Protein AF-V4P6U5-F1 (afdb_monomer)

Mean predicted aligned error: 5.09 Å

Sequence (75 aa):
MISLQFDIATASEQDAFFGAFFKFVEAASLQDADSISIHSDTQGMQMVKVVNFEDERLADQFQSYWSQRRKWLGL

Secondary structure (DSSP, 8-state):
-EEEEEEE-SHHHHHHHHHHHHHHHHHH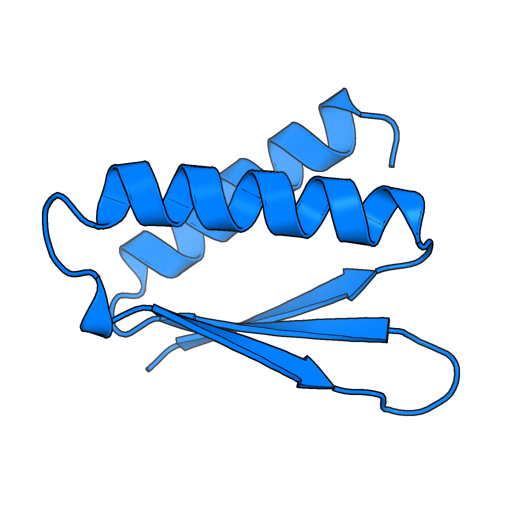HTT-STTEEEEEE--TTSEEEEEEESSHHHHHHHHHHHHHHHHHHT-

Nearest PDB structures (foldseek):
  7a67-assembly1_A  TM=4.313E-01  e=1.556E-02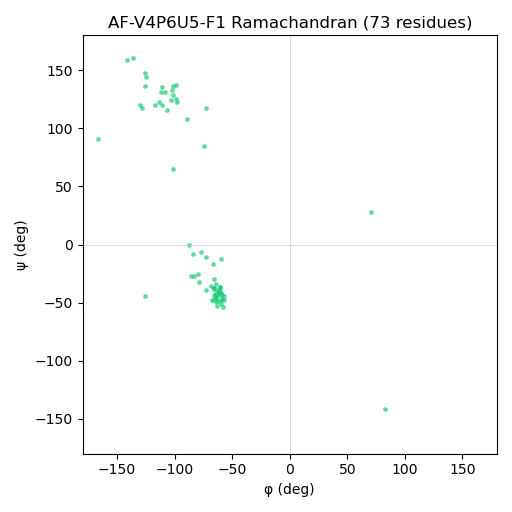  Pyrococcus abyssi GE5
  2n2t-assembly1_A  TM=6.883E-01  e=1.473E-01  synthetic construct
  3eno-assembly2_E  TM=4.153E-01  e=1.556E-02  Pyrococcus furiosus
  6fxd-assembly1_A-2  TM=5.045E-01  e=3.822E-01  Pseudomonas fluorescens
  4hhu-assembly2_B  TM=5.589E-01  e=9.917E-01  synthetic construct

pLDDT: mean 84.37, std 10.15, range [56.5, 93.75]

Radius of gyration: 12.01 Å; Cα contacts (8 Å, |Δi|>4): 83; chains: 1; bounding box: 29×20×30 Å

Foldseek 3Di:
DDKDKDWDDDPVSVVLLVVLVVVLLVVVVVPPNPFKDWDWDCPDPITMIMIGGPDPVSVVVSVVSSVVSCVVVVD

Structure (mmCIF, N/CA/C/O backbone):
data_AF-V4P6U5-F1
#
_entry.id   AF-V4P6U5-F1
#
loop_
_atom_site.group_PDB
_atom_site.id
_atom_site.type_symbol
_atom_site.label_atom_id
_atom_site.label_alt_id
_atom_site.label_comp_id
_atom_site.label_asym_id
_atom_site.label_entity_id
_atom_site.label_seq_id
_atom_site.pdbx_PDB_ins_code
_atom_site.Cartn_x
_atom_site.Cartn_y
_atom_site.Cartn_z
_atom_site.occupancy
_atom_site.B_iso_or_equiv
_atom_site.auth_seq_id
_atom_site.auth_comp_id
_atom_site.auth_asym_id
_atom_site.auth_atom_id
_atom_site.pdbx_PDB_model_num
ATOM 1 N N . MET A 1 1 ? -2.069 -5.814 15.052 1.00 80.12 1 MET A N 1
ATOM 2 C CA . MET A 1 1 ? -0.997 -5.240 14.217 1.00 80.12 1 MET A CA 1
ATOM 3 C C . MET A 1 1 ? -0.770 -6.161 13.030 1.00 80.12 1 MET A C 1
ATOM 5 O O . MET A 1 1 ? -0.427 -7.321 13.229 1.00 80.12 1 MET A O 1
ATOM 9 N N . ILE A 1 2 ? -1.061 -5.661 11.832 1.00 88.94 2 ILE A N 1
ATOM 10 C CA . ILE A 1 2 ? -1.005 -6.363 10.549 1.00 88.94 2 ILE A CA 1
ATOM 11 C C . ILE A 1 2 ? 0.144 -5.748 9.754 1.00 88.94 2 ILE A C 1
ATOM 13 O O . ILE A 1 2 ? 0.216 -4.528 9.648 1.00 88.94 2 ILE A O 1
ATOM 17 N N . SER A 1 3 ? 1.025 -6.567 9.188 1.00 89.75 3 SER A N 1
ATOM 18 C CA . SER 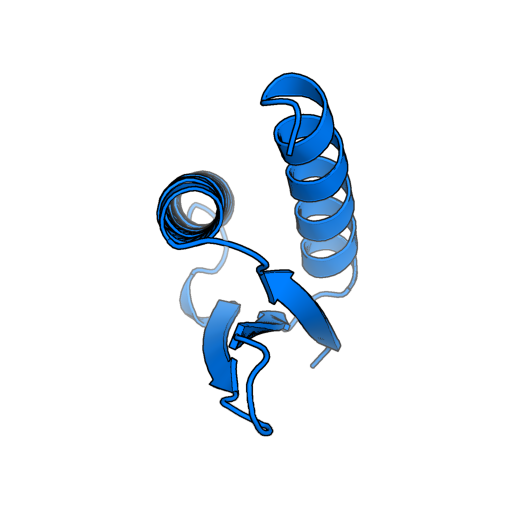A 1 3 ? 2.165 -6.099 8.394 1.00 89.75 3 SER A CA 1
ATOM 19 C C . SER A 1 3 ? 2.028 -6.587 6.959 1.00 89.75 3 SER A C 1
ATOM 21 O O . SER A 1 3 ? 1.996 -7.791 6.713 1.00 89.75 3 SER A O 1
ATOM 23 N N . LEU A 1 4 ? 1.966 -5.656 6.011 1.00 91.38 4 LEU A N 1
ATOM 24 C CA . LEU A 1 4 ? 1.968 -5.947 4.581 1.00 91.38 4 LEU A CA 1
ATOM 25 C C . LEU A 1 4 ? 3.351 -5.685 3.998 1.00 91.38 4 LEU A C 1
ATOM 27 O O . LEU A 1 4 ? 3.964 -4.661 4.298 1.00 91.38 4 LEU A O 1
ATOM 31 N N . GLN A 1 5 ? 3.819 -6.596 3.149 1.00 92.06 5 GLN A N 1
ATOM 32 C CA . GLN A 1 5 ? 5.094 -6.481 2.449 1.00 92.06 5 GLN A CA 1
ATOM 33 C C . GLN A 1 5 ? 4.849 -6.261 0.960 1.00 92.06 5 GLN A C 1
ATOM 35 O O . GLN A 1 5 ? 4.002 -6.921 0.357 1.00 92.06 5 GLN A O 1
ATOM 40 N N . PHE A 1 6 ? 5.593 -5.326 0.380 1.00 90.44 6 PHE A N 1
ATOM 41 C CA . PHE A 1 6 ? 5.502 -4.971 -1.027 1.00 90.44 6 PHE A CA 1
ATOM 42 C C . PHE A 1 6 ? 6.887 -5.007 -1.657 1.00 90.44 6 PHE A C 1
ATOM 44 O O . PHE A 1 6 ? 7.765 -4.226 -1.285 1.00 90.44 6 PHE A O 1
ATOM 51 N N . ASP A 1 7 ? 7.054 -5.895 -2.632 1.00 88.69 7 ASP A N 1
ATOM 52 C CA . ASP A 1 7 ? 8.240 -5.950 -3.474 1.00 88.69 7 ASP A CA 1
ATOM 53 C C . ASP A 1 7 ? 8.245 -4.775 -4.449 1.00 88.69 7 ASP A C 1
ATOM 55 O O . ASP A 1 7 ? 7.359 -4.653 -5.304 1.00 88.69 7 ASP A O 1
ATOM 59 N N . ILE A 1 8 ? 9.258 -3.921 -4.315 1.00 88.94 8 ILE A N 1
ATOM 60 C CA . ILE A 1 8 ? 9.478 -2.761 -5.170 1.00 88.94 8 ILE A CA 1
ATOM 61 C C . ILE A 1 8 ? 10.664 -3.055 -6.086 1.00 88.94 8 ILE A C 1
ATOM 63 O O . ILE A 1 8 ? 11.798 -3.229 -5.635 1.00 88.94 8 ILE A O 1
ATOM 67 N N . ALA A 1 9 ? 10.404 -3.112 -7.389 1.00 84.88 9 ALA A N 1
ATOM 68 C CA . ALA A 1 9 ? 11.393 -3.503 -8.387 1.00 84.88 9 ALA A CA 1
ATOM 69 C C . ALA A 1 9 ? 12.268 -2.331 -8.854 1.00 84.88 9 ALA A C 1
ATOM 71 O O . ALA A 1 9 ? 13.392 -2.540 -9.308 1.00 84.88 9 ALA A O 1
ATOM 72 N N . THR A 1 10 ? 11.760 -1.095 -8.787 1.00 86.25 10 THR A N 1
ATOM 73 C CA . THR A 1 10 ? 12.432 0.082 -9.363 1.00 86.25 10 THR A CA 1
ATOM 74 C C . THR A 1 10 ? 12.303 1.327 -8.487 1.00 86.25 10 THR A C 1
ATOM 76 O O . THR A 1 10 ? 11.373 1.459 -7.695 1.00 86.25 10 THR A O 1
ATOM 79 N N . ALA A 1 11 ? 13.206 2.294 -8.680 1.00 85.12 11 ALA A N 1
ATOM 80 C CA . ALA A 1 11 ? 13.112 3.599 -8.023 1.00 85.12 11 ALA A CA 1
ATOM 81 C C . ALA A 1 11 ? 11.821 4.354 -8.404 1.00 85.12 11 ALA A C 1
ATOM 83 O O . ALA A 1 11 ? 11.193 4.967 -7.549 1.00 85.12 11 ALA A O 1
ATOM 84 N N . SER A 1 12 ? 11.366 4.248 -9.659 1.00 87.44 12 SER A N 1
ATOM 85 C CA . SER A 1 12 ? 10.103 4.861 -10.094 1.00 87.44 12 SER A CA 1
ATOM 86 C C . SER A 1 12 ? 8.882 4.232 -9.419 1.00 87.44 12 SER A C 1
ATOM 88 O O . SER A 1 12 ? 7.950 4.942 -9.042 1.00 87.44 12 SER A O 1
ATOM 90 N N . GLU A 1 13 ? 8.888 2.909 -9.225 1.00 88.81 13 GLU A N 1
ATOM 91 C CA . GLU A 1 13 ? 7.849 2.228 -8.448 1.00 88.81 13 GLU A CA 1
ATOM 92 C C . GLU A 1 13 ? 7.887 2.651 -6.978 1.00 88.81 13 GLU A C 1
ATOM 94 O O . GLU A 1 13 ? 6.834 2.852 -6.378 1.00 88.81 13 GLU A O 1
ATOM 99 N N . GLN A 1 14 ? 9.078 2.867 -6.413 1.00 89.50 14 GLN A N 1
ATOM 100 C CA . GLN A 1 14 ? 9.227 3.377 -5.053 1.00 89.50 14 GLN A CA 1
ATOM 101 C C . GLN A 1 14 ? 8.563 4.750 -4.878 1.00 89.50 14 GLN A C 1
ATOM 103 O O . GLN A 1 14 ? 7.813 4.948 -3.921 1.00 89.50 14 GLN A O 1
ATOM 108 N N . ASP A 1 15 ? 8.812 5.690 -5.789 1.00 89.81 15 ASP A N 1
ATOM 109 C CA . ASP A 1 15 ? 8.219 7.030 -5.720 1.00 89.81 15 ASP A CA 1
ATOM 110 C C . ASP A 1 15 ? 6.692 6.969 -5.872 1.00 89.81 15 ASP A C 1
ATOM 112 O O . ASP A 1 15 ? 5.947 7.614 -5.126 1.00 89.81 15 ASP A O 1
ATOM 116 N N . ALA A 1 16 ? 6.207 6.128 -6.793 1.00 91.44 16 ALA A N 1
ATOM 117 C CA . ALA A 1 16 ? 4.781 5.879 -6.965 1.00 91.44 16 ALA A CA 1
ATOM 118 C C . ALA A 1 16 ? 4.142 5.255 -5.715 1.00 91.44 16 ALA A C 1
ATOM 120 O O . ALA A 1 16 ? 3.027 5.639 -5.346 1.00 91.44 16 ALA A O 1
ATOM 121 N N . PHE A 1 17 ? 4.844 4.325 -5.062 1.00 92.81 17 PHE A N 1
ATOM 122 C CA . PHE A 1 17 ? 4.419 3.679 -3.825 1.00 92.81 17 PHE A CA 1
ATOM 123 C C . PHE A 1 17 ? 4.316 4.680 -2.682 1.00 92.81 17 PHE A C 1
ATOM 125 O O . PHE A 1 17 ? 3.272 4.759 -2.041 1.00 92.81 17 PHE A O 1
ATOM 132 N N . PHE A 1 18 ? 5.345 5.501 -2.457 1.00 91.25 18 PHE A N 1
ATOM 133 C CA . PHE A 1 18 ? 5.299 6.531 -1.420 1.00 91.25 18 PHE A CA 1
ATOM 134 C C . PHE A 1 18 ? 4.187 7.547 -1.675 1.00 91.25 18 PHE A C 1
ATOM 136 O O . PHE A 1 18 ? 3.433 7.867 -0.759 1.00 91.25 18 PHE A O 1
ATOM 143 N N . GLY A 1 19 ? 4.012 7.999 -2.920 1.00 91.56 19 GLY A N 1
ATOM 144 C CA . GLY A 1 19 ? 2.899 8.882 -3.274 1.00 91.56 19 GLY A CA 1
ATOM 145 C C . GLY A 1 19 ? 1.529 8.244 -3.016 1.00 91.56 19 GLY A C 1
ATOM 146 O O . GLY A 1 19 ? 0.602 8.914 -2.562 1.00 91.56 19 GLY A O 1
ATOM 147 N N . ALA A 1 20 ? 1.390 6.939 -3.268 1.00 91.81 20 ALA A N 1
ATOM 148 C CA . ALA A 1 20 ? 0.177 6.195 -2.950 1.00 91.81 20 ALA A CA 1
ATOM 149 C C . ALA A 1 20 ? -0.039 6.091 -1.434 1.00 91.81 20 ALA A C 1
ATOM 151 O O . ALA A 1 20 ? -1.136 6.383 -0.962 1.00 91.81 20 ALA A O 1
ATOM 152 N N . PHE A 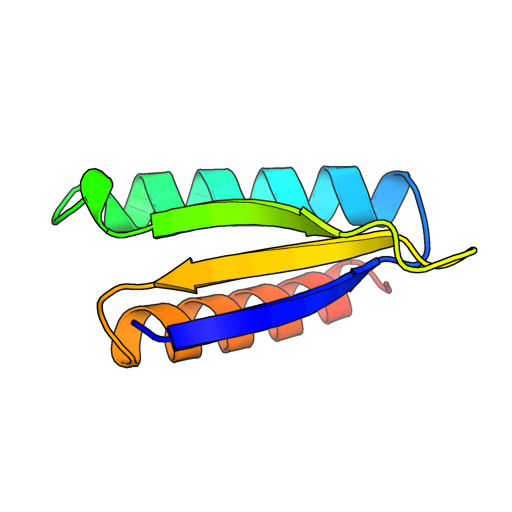1 21 ? 1.005 5.726 -0.692 1.00 91.50 21 PHE A N 1
ATOM 153 C CA . PHE A 1 21 ? 1.001 5.603 0.759 1.00 91.50 21 PHE A CA 1
ATOM 154 C C . PHE A 1 21 ? 0.614 6.913 1.442 1.00 91.50 21 PHE A C 1
ATOM 156 O O . PHE A 1 21 ? -0.360 6.928 2.185 1.00 91.50 21 PHE A O 1
ATOM 163 N N . PHE A 1 22 ? 1.287 8.026 1.141 1.00 89.75 22 PHE A N 1
ATOM 164 C CA . PHE A 1 22 ? 0.966 9.314 1.762 1.00 89.75 22 PHE A CA 1
ATOM 165 C C . PHE A 1 22 ? -0.455 9.769 1.451 1.00 89.75 22 PHE A C 1
ATOM 167 O O . PHE A 1 22 ? -1.137 10.255 2.343 1.00 89.75 22 PHE A O 1
ATOM 174 N N . LYS A 1 23 ? -0.939 9.554 0.222 1.00 90.50 23 LYS A N 1
ATOM 175 C CA . LYS A 1 23 ? -2.326 9.875 -0.137 1.00 90.50 23 LYS A CA 1
ATOM 176 C C . LYS A 1 23 ? -3.340 8.998 0.604 1.00 90.50 23 LYS A C 1
ATOM 178 O O . LYS A 1 23 ? -4.413 9.468 0.967 1.00 90.50 23 LYS A O 1
ATOM 183 N N . PHE A 1 24 ? -3.017 7.722 0.812 1.00 89.50 24 PHE A N 1
ATOM 184 C CA . PHE A 1 24 ? -3.854 6.817 1.593 1.00 89.50 24 PHE A CA 1
ATOM 185 C C . PHE A 1 24 ? -3.876 7.220 3.067 1.00 89.50 24 PHE A C 1
ATOM 187 O O . PHE A 1 24 ? -4.951 7.345 3.643 1.00 89.50 24 PHE A O 1
ATOM 194 N N . VAL A 1 25 ? -2.703 7.480 3.653 1.00 86.50 25 VAL A N 1
ATOM 195 C CA . VAL A 1 25 ? -2.583 7.958 5.032 1.00 86.50 25 VAL A CA 1
ATOM 196 C C . VAL A 1 25 ? -3.284 9.296 5.192 1.00 86.50 25 VAL A C 1
ATOM 198 O O . VAL A 1 25 ? -3.999 9.446 6.158 1.00 86.50 25 VAL A O 1
ATOM 201 N N . GLU A 1 26 ? -3.179 10.243 4.262 1.00 85.25 26 GLU A N 1
ATOM 202 C CA . GLU A 1 26 ? -3.922 11.511 4.316 1.00 85.25 26 GLU A CA 1
ATOM 203 C C . GLU A 1 26 ? -5.442 11.283 4.357 1.00 85.25 26 GLU A C 1
ATOM 205 O O . GLU A 1 26 ? -6.140 11.891 5.167 1.00 85.25 26 GLU A O 1
ATOM 210 N N . ALA A 1 27 ? -5.956 10.361 3.539 1.00 83.50 27 ALA A N 1
ATOM 211 C CA . ALA A 1 27 ? -7.373 10.005 3.544 1.00 83.50 27 ALA A CA 1
ATOM 212 C C . ALA A 1 27 ? -7.804 9.273 4.832 1.00 83.50 27 ALA A C 1
ATOM 214 O O . ALA A 1 27 ? -8.918 9.488 5.308 1.00 83.50 27 ALA A O 1
ATOM 215 N N . ALA A 1 28 ? -6.933 8.432 5.402 1.00 74.06 28 ALA A N 1
ATOM 216 C CA . ALA A 1 28 ? -7.178 7.667 6.631 1.00 74.06 28 ALA A CA 1
ATOM 217 C C . ALA A 1 28 ? -6.914 8.471 7.927 1.00 74.06 28 ALA A C 1
ATOM 219 O O . ALA A 1 28 ? -7.539 8.224 8.954 1.00 74.06 28 ALA A O 1
ATOM 220 N N . SER A 1 29 ? -6.027 9.467 7.871 1.00 64.38 29 SER A N 1
ATOM 221 C CA . SER A 1 29 ? -5.566 10.353 8.958 1.00 64.38 29 SER A CA 1
ATOM 222 C C . SER A 1 29 ? -6.668 11.272 9.481 1.00 64.38 29 SER A C 1
ATOM 224 O O . SER A 1 29 ? -6.598 11.760 10.605 1.00 64.38 29 SER A O 1
ATOM 226 N N . LEU A 1 30 ? -7.758 11.426 8.724 1.00 56.50 30 LEU A N 1
ATOM 227 C CA . LEU A 1 30 ? -8.999 11.993 9.252 1.00 56.50 30 LEU A CA 1
ATOM 228 C C . LEU A 1 30 ? -9.585 11.174 10.422 1.00 56.50 30 LEU A C 1
ATOM 230 O O . LEU A 1 30 ? -10.502 11.667 11.076 1.00 56.50 30 LEU A O 1
ATOM 234 N N . GLN A 1 31 ? -9.099 9.949 10.674 1.00 60.62 31 GLN A N 1
ATOM 235 C CA . GLN A 1 31 ? -9.603 9.060 11.722 1.00 60.62 31 GLN A CA 1
ATOM 236 C C . GLN A 1 31 ? -8.522 8.565 12.700 1.00 60.62 31 GLN A C 1
ATOM 238 O O . GLN A 1 31 ? -8.790 8.630 13.890 1.00 60.62 31 GLN A O 1
ATOM 243 N N . ASP A 1 32 ? -7.327 8.141 12.261 1.00 57.88 32 ASP A N 1
ATOM 244 C CA . ASP A 1 32 ? -6.273 7.627 13.171 1.00 57.88 32 ASP A CA 1
ATOM 245 C C . ASP A 1 32 ? -4.900 7.524 12.459 1.00 57.88 32 ASP A C 1
ATOM 247 O O . ASP A 1 32 ? -4.575 6.532 11.803 1.00 57.88 32 ASP A O 1
ATOM 251 N N . ALA A 1 33 ? -4.089 8.587 12.512 1.00 59.25 33 ALA A N 1
ATOM 252 C CA . ALA A 1 33 ? -2.802 8.654 11.803 1.00 59.25 33 ALA A CA 1
ATOM 253 C C . ALA A 1 33 ? -1.657 7.904 12.510 1.00 59.25 33 ALA A C 1
ATOM 255 O O . ALA A 1 33 ? -0.718 7.462 11.847 1.00 59.25 33 ALA A O 1
ATOM 256 N N . ASP A 1 34 ? -1.739 7.737 13.834 1.00 65.06 34 ASP A N 1
ATOM 257 C CA . ASP A 1 34 ? -0.724 7.034 14.635 1.00 65.06 34 ASP A CA 1
ATOM 258 C C . ASP A 1 34 ? -0.744 5.506 14.415 1.00 65.06 34 ASP A C 1
ATOM 260 O O . ASP A 1 34 ? 0.195 4.800 14.784 1.00 65.06 34 ASP A O 1
ATOM 264 N N . SER A 1 35 ? -1.775 4.998 13.733 1.00 72.19 35 SER A N 1
ATOM 265 C CA . SER A 1 35 ? -2.026 3.572 13.512 1.00 72.19 35 SER A CA 1
ATOM 266 C C . SER A 1 35 ? -1.349 2.970 12.276 1.00 72.19 35 SER A C 1
ATOM 268 O O . SER A 1 35 ? -1.531 1.779 11.994 1.00 72.19 35 SER A O 1
ATOM 270 N N . ILE A 1 36 ? -0.600 3.769 11.501 1.00 83.06 36 ILE A N 1
ATOM 271 C CA . ILE A 1 36 ? 0.036 3.326 10.253 1.00 83.06 36 ILE A CA 1
ATOM 272 C C . ILE A 1 36 ? 1.519 3.706 10.246 1.00 83.06 36 ILE A C 1
ATOM 274 O O . ILE A 1 36 ? 1.875 4.881 10.268 1.00 83.06 36 ILE A O 1
ATOM 278 N N . SER A 1 37 ? 2.406 2.715 10.140 1.00 84.38 37 SER A N 1
ATOM 279 C CA . SER A 1 37 ? 3.854 2.946 10.014 1.00 84.38 37 SER A CA 1
ATOM 280 C C . SER A 1 37 ? 4.433 2.241 8.796 1.00 84.38 37 SER A C 1
ATOM 282 O O . SER A 1 37 ? 3.977 1.172 8.406 1.00 84.38 37 SER A O 1
ATOM 284 N N . ILE A 1 38 ? 5.463 2.829 8.192 1.00 88.62 38 ILE A N 1
ATOM 285 C CA . ILE A 1 38 ? 6.172 2.265 7.042 1.00 88.62 38 ILE A CA 1
ATOM 286 C C . ILE A 1 38 ? 7.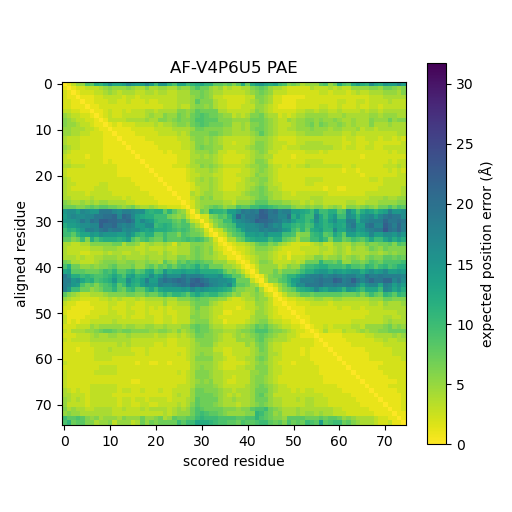666 2.192 7.337 1.00 88.62 38 ILE A C 1
ATOM 288 O O . ILE A 1 38 ? 8.260 3.146 7.835 1.00 88.62 38 ILE A O 1
ATOM 292 N N . HIS A 1 39 ? 8.286 1.071 6.988 1.00 87.62 39 HIS A N 1
ATOM 293 C CA . HIS A 1 39 ? 9.736 0.939 6.951 1.00 87.62 39 HIS A CA 1
ATOM 294 C C . HIS A 1 39 ? 10.174 0.214 5.680 1.00 87.62 39 HIS A C 1
ATOM 296 O O . HIS A 1 39 ? 9.379 -0.420 4.986 1.00 87.62 39 HIS A O 1
ATOM 302 N N . SER A 1 40 ? 11.446 0.374 5.327 1.00 83.19 40 SER A N 1
ATOM 303 C CA . SER A 1 40 ? 12.045 -0.354 4.210 1.00 83.19 40 SER A CA 1
ATOM 304 C C . SER A 1 40 ? 12.894 -1.474 4.779 1.00 83.19 40 SER A C 1
ATOM 306 O O . SER A 1 40 ? 13.782 -1.195 5.582 1.00 83.19 40 SER A O 1
ATOM 308 N N . ASP A 1 41 ? 12.619 -2.704 4.366 1.00 78.56 41 ASP A N 1
ATOM 309 C CA . ASP A 1 41 ? 13.505 -3.830 4.617 1.00 78.56 41 ASP A CA 1
ATOM 310 C C . ASP A 1 41 ? 14.356 -4.051 3.361 1.00 78.56 41 ASP A C 1
ATOM 312 O O . ASP A 1 41 ? 13.853 -4.194 2.244 1.00 78.56 41 ASP A O 1
ATOM 316 N N . THR A 1 42 ? 15.671 -4.002 3.537 1.00 67.12 42 THR A N 1
ATOM 317 C CA . THR A 1 42 ? 16.642 -4.302 2.486 1.00 67.12 42 THR A CA 1
ATOM 318 C C . THR A 1 42 ? 17.175 -5.712 2.707 1.00 67.12 42 THR A C 1
ATOM 320 O O . THR A 1 42 ? 18.357 -5.897 3.013 1.00 67.12 42 THR A O 1
ATOM 323 N N . GLN A 1 43 ? 16.313 -6.723 2.578 1.00 62.44 43 GLN A N 1
ATOM 324 C CA . GLN A 1 43 ? 16.769 -8.109 2.489 1.00 62.44 43 GLN A CA 1
ATOM 325 C C . GLN A 1 43 ? 17.367 -8.361 1.095 1.00 62.44 43 GLN A C 1
ATOM 327 O O . GLN A 1 43 ? 16.708 -8.832 0.172 1.00 62.44 43 GLN A O 1
ATOM 332 N N . GLY A 1 44 ? 18.651 -8.036 0.929 1.00 62.00 44 GLY A N 1
ATOM 333 C CA . GLY A 1 44 ? 19.413 -8.322 -0.292 1.00 62.00 44 GLY A CA 1
ATOM 334 C C . GLY A 1 44 ? 19.236 -7.294 -1.419 1.00 62.00 44 GLY A C 1
ATOM 335 O O . GLY A 1 44 ? 19.216 -6.091 -1.177 1.00 62.00 44 GLY A O 1
ATOM 336 N N . MET A 1 45 ? 19.184 -7.775 -2.671 1.00 62.22 45 MET A N 1
ATOM 337 C CA . MET A 1 45 ? 19.069 -6.956 -3.897 1.00 62.22 45 MET A CA 1
ATOM 338 C C . MET A 1 45 ? 17.646 -6.422 -4.148 1.00 62.22 45 MET A C 1
ATOM 340 O O . MET A 1 45 ? 17.444 -5.657 -5.090 1.00 62.22 45 MET A O 1
ATOM 344 N N . GLN A 1 46 ? 16.665 -6.837 -3.342 1.00 66.38 46 GLN A N 1
ATOM 345 C CA . GLN A 1 46 ? 15.262 -6.452 -3.471 1.00 66.38 46 GLN A CA 1
ATOM 346 C C . GLN A 1 46 ? 14.913 -5.379 -2.436 1.00 66.38 46 GLN A C 1
ATOM 348 O O . GLN A 1 46 ? 15.269 -5.488 -1.263 1.00 66.38 46 GLN A O 1
ATOM 353 N N . MET A 1 47 ? 14.229 -4.323 -2.878 1.00 78.75 47 MET A N 1
ATOM 354 C CA . MET A 1 47 ? 13.711 -3.286 -1.989 1.00 78.75 47 MET A CA 1
ATOM 355 C C . MET A 1 47 ? 12.308 -3.685 -1.540 1.00 78.75 47 MET A C 1
ATOM 357 O O . MET A 1 47 ? 11.365 -3.615 -2.326 1.00 78.75 47 MET A O 1
ATOM 361 N N . VAL A 1 48 ? 12.159 -4.076 -0.276 1.00 87.19 48 VAL A N 1
ATOM 362 C CA . VAL A 1 48 ? 10.856 -4.433 0.292 1.00 87.19 48 VAL A CA 1
ATOM 363 C C . VAL A 1 48 ? 10.344 -3.265 1.126 1.00 87.19 48 VAL A C 1
ATOM 365 O O . VAL A 1 48 ? 11.048 -2.725 1.982 1.00 87.19 48 VAL A O 1
ATOM 368 N N . LYS A 1 49 ? 9.103 -2.840 0.881 1.00 90.00 49 LYS A N 1
ATOM 369 C CA . LYS A 1 49 ? 8.405 -1.887 1.754 1.00 90.00 49 LYS A CA 1
ATOM 370 C C . LYS A 1 49 ? 7.473 -2.655 2.663 1.00 90.00 49 LYS A C 1
ATOM 372 O O . LYS A 1 49 ? 6.624 -3.405 2.190 1.00 90.00 49 LYS A 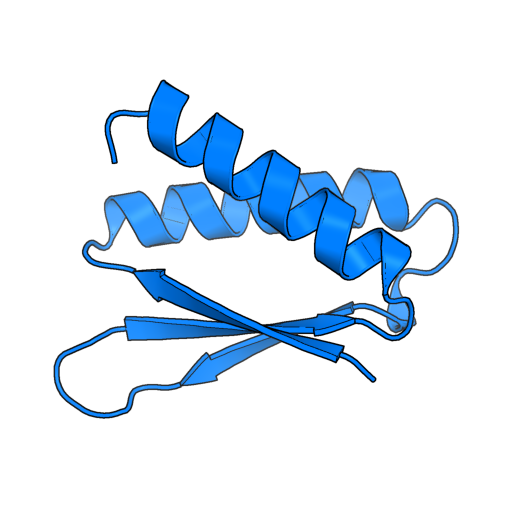O 1
ATOM 377 N N . VAL A 1 50 ? 7.622 -2.438 3.960 1.00 90.62 50 VAL A N 1
ATOM 378 C CA . VAL A 1 50 ? 6.782 -3.051 4.978 1.00 90.62 50 VAL A CA 1
ATOM 379 C C . VAL A 1 50 ? 5.918 -1.965 5.595 1.00 90.62 50 VAL A C 1
ATOM 381 O O . VAL A 1 50 ? 6.436 -0.987 6.140 1.00 90.62 50 VAL A O 1
ATOM 384 N N . VAL A 1 51 ? 4.602 -2.128 5.493 1.00 90.81 51 VAL A N 1
ATOM 385 C CA . VAL A 1 51 ? 3.620 -1.209 6.070 1.00 90.81 51 VAL A CA 1
ATOM 386 C C . VAL A 1 51 ? 2.865 -1.931 7.174 1.00 90.81 51 VAL A C 1
ATOM 388 O O . VAL A 1 51 ? 2.273 -2.983 6.937 1.00 90.81 51 VAL A O 1
ATOM 391 N N . ASN A 1 52 ? 2.900 -1.374 8.378 1.00 90.44 52 ASN A N 1
ATOM 392 C CA . ASN A 1 52 ? 2.168 -1.877 9.526 1.00 90.44 52 ASN A CA 1
ATOM 393 C C . ASN A 1 52 ? 0.885 -1.074 9.718 1.00 90.44 52 ASN A C 1
ATOM 395 O O . ASN A 1 52 ? 0.915 0.154 9.672 1.00 90.44 52 ASN A O 1
ATOM 399 N N . PHE A 1 53 ? -0.197 -1.786 10.001 1.00 89.06 53 PHE A N 1
ATOM 400 C CA . PHE A 1 53 ? -1.522 -1.260 10.293 1.00 89.06 53 PHE A CA 1
ATOM 401 C C . PHE A 1 53 ? -1.999 -1.796 11.644 1.00 89.06 53 PHE A C 1
ATOM 403 O O . PHE A 1 53 ? -1.746 -2.956 11.991 1.00 89.06 53 PHE A O 1
ATOM 410 N N . GLU A 1 54 ? -2.725 -0.988 12.409 1.00 85.75 54 GLU A N 1
ATOM 411 C CA . GLU A 1 54 ? -3.421 -1.482 13.604 1.00 85.75 54 GLU A CA 1
ATOM 412 C C . GLU A 1 54 ? -4.730 -2.213 13.267 1.00 85.75 54 GLU A C 1
ATOM 414 O O . GLU A 1 54 ? -5.042 -3.206 13.927 1.00 85.75 54 GLU A O 1
ATOM 419 N N . ASP A 1 55 ? -5.425 -1.793 12.200 1.00 85.56 55 ASP A N 1
ATOM 420 C CA . ASP A 1 55 ? -6.696 -2.358 11.722 1.00 85.56 55 ASP A CA 1
ATOM 421 C C . ASP A 1 55 ? -6.513 -3.155 10.410 1.00 85.56 55 ASP A C 1
ATOM 423 O O . ASP A 1 55 ? -5.926 -2.673 9.437 1.00 85.56 55 ASP A O 1
ATOM 427 N N . GLU A 1 56 ? -7.055 -4.374 10.371 1.00 86.62 56 GLU A N 1
ATOM 428 C CA . GLU A 1 56 ? -7.069 -5.261 9.199 1.00 86.62 56 GLU A CA 1
ATOM 429 C C . GLU A 1 56 ? -7.810 -4.634 8.009 1.00 86.62 56 GLU A C 1
ATOM 431 O O . GLU A 1 56 ? -7.364 -4.733 6.868 1.00 86.62 56 GLU A O 1
ATOM 436 N N . ARG A 1 57 ? -8.886 -3.882 8.262 1.00 88.12 57 ARG A N 1
ATOM 437 C CA . ARG A 1 57 ? -9.652 -3.192 7.216 1.00 88.12 57 ARG A CA 1
ATOM 438 C C . ARG A 1 57 ? -8.821 -2.135 6.505 1.00 88.12 57 ARG A C 1
ATOM 440 O O . ARG A 1 57 ? -9.039 -1.900 5.318 1.00 88.12 57 ARG A O 1
ATOM 447 N N . LEU A 1 58 ? -7.914 -1.464 7.216 1.00 87.81 58 LEU A N 1
ATOM 448 C CA . LEU A 1 58 ? -7.005 -0.485 6.616 1.00 87.81 58 LEU A CA 1
ATOM 449 C C . LEU A 1 58 ? -5.927 -1.185 5.786 1.00 87.81 58 LEU A C 1
ATOM 451 O O . LEU A 1 58 ? -5.615 -0.716 4.691 1.00 87.81 58 LEU A O 1
ATOM 455 N N . ALA A 1 59 ? -5.419 -2.322 6.268 1.00 90.31 59 ALA A N 1
ATOM 456 C CA . ALA A 1 59 ? -4.476 -3.148 5.525 1.00 90.31 59 ALA A CA 1
ATOM 457 C C . ALA A 1 59 ? -5.086 -3.624 4.193 1.00 90.31 59 ALA A C 1
ATOM 459 O O . ALA A 1 59 ? -4.516 -3.366 3.130 1.00 90.31 59 ALA A O 1
ATOM 460 N N . ASP A 1 60 ? -6.284 -4.210 4.226 1.00 92.31 60 ASP A N 1
ATOM 461 C CA . ASP A 1 60 ? -6.985 -4.698 3.031 1.00 92.31 60 ASP A CA 1
ATOM 462 C C . ASP A 1 60 ? -7.303 -3.572 2.037 1.00 92.31 60 ASP A C 1
ATOM 464 O O . ASP A 1 60 ? -7.145 -3.726 0.817 1.00 92.31 60 ASP A O 1
ATOM 468 N N . GLN A 1 61 ? -7.724 -2.408 2.546 1.00 91.19 61 GLN A N 1
ATOM 469 C CA . GLN A 1 61 ? -7.982 -1.228 1.723 1.00 91.19 61 GLN A CA 1
ATOM 470 C C . GLN A 1 61 ? -6.709 -0.725 1.046 1.00 91.19 61 GLN A C 1
ATOM 472 O O . GLN A 1 61 ? -6.729 -0.462 -0.159 1.00 91.19 61 GLN A O 1
ATOM 477 N N . PHE A 1 62 ? -5.601 -0.620 1.785 1.00 91.81 62 PHE A N 1
ATOM 478 C CA . PHE A 1 62 ? -4.333 -0.182 1.214 1.00 91.81 62 PHE A CA 1
ATOM 479 C C . PHE A 1 62 ? -3.803 -1.185 0.188 1.00 91.81 62 PHE A C 1
ATOM 481 O O . PHE A 1 62 ? -3.400 -0.779 -0.902 1.00 91.81 62 PHE A O 1
ATOM 488 N N . GLN A 1 63 ? -3.859 -2.487 0.485 1.00 93.25 63 GLN A N 1
ATOM 489 C CA . GLN A 1 63 ? -3.442 -3.541 -0.440 1.00 93.25 63 GLN A CA 1
ATOM 490 C C . GLN A 1 63 ? -4.237 -3.481 -1.748 1.00 93.25 63 GLN A C 1
ATOM 492 O O . GLN A 1 63 ? -3.658 -3.501 -2.837 1.00 93.25 63 GLN A O 1
ATOM 497 N N . SER A 1 64 ? -5.561 -3.348 -1.645 1.00 93.75 64 SER A N 1
ATOM 498 C CA . SER A 1 64 ? -6.458 -3.243 -2.798 1.00 93.75 64 SER A CA 1
ATOM 499 C C . SER A 1 64 ? -6.203 -1.970 -3.603 1.00 93.75 64 SER A C 1
ATOM 501 O O . SER A 1 64 ? -6.133 -2.014 -4.833 1.00 93.75 64 SER A O 1
ATOM 503 N N . TYR A 1 65 ? -6.034 -0.837 -2.921 1.00 93.00 65 TYR A N 1
ATOM 504 C CA . TYR A 1 65 ? -5.734 0.449 -3.541 1.00 93.00 65 TYR A CA 1
ATOM 505 C C . TYR A 1 65 ? -4.391 0.428 -4.276 1.00 93.00 65 TYR A C 1
ATOM 507 O O . TYR A 1 65 ? -4.319 0.826 -5.442 1.00 93.00 65 TYR A O 1
ATOM 515 N N . TRP A 1 66 ? -3.336 -0.072 -3.628 1.00 93.75 66 TRP A N 1
ATOM 516 C CA . TRP A 1 66 ? -2.014 -0.174 -4.231 1.00 93.75 66 TRP A CA 1
ATOM 517 C C . TRP A 1 66 ? -2.012 -1.136 -5.418 1.00 93.75 66 TRP A C 1
ATOM 519 O O . TRP A 1 66 ? -1.519 -0.769 -6.480 1.00 93.75 66 TRP A O 1
ATOM 529 N N . SER A 1 67 ? -2.622 -2.318 -5.287 1.00 92.38 67 SER A N 1
ATOM 530 C CA . SER A 1 67 ? -2.716 -3.295 -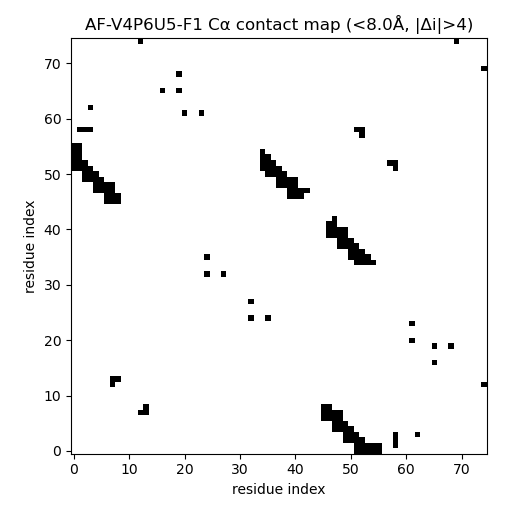6.381 1.00 92.38 67 SER A CA 1
ATOM 531 C C . SER A 1 67 ? -3.393 -2.702 -7.621 1.00 92.38 67 SER A C 1
ATOM 533 O O . SER A 1 67 ? -2.887 -2.830 -8.740 1.00 92.38 67 SER A O 1
ATOM 535 N N . GLN A 1 68 ? -4.496 -1.970 -7.429 1.00 92.69 68 GLN A N 1
ATOM 536 C CA . GLN A 1 68 ? -5.160 -1.256 -8.517 1.00 92.69 68 GLN A CA 1
ATOM 537 C C . GLN A 1 68 ? -4.240 -0.189 -9.109 1.00 92.69 68 GLN A C 1
ATOM 539 O O . GLN A 1 68 ? -3.999 -0.183 -10.315 1.00 92.69 68 GLN A O 1
ATOM 544 N N . ARG A 1 69 ? -3.678 0.693 -8.280 1.00 90.44 69 ARG A N 1
ATOM 545 C CA . ARG A 1 69 ? -2.826 1.790 -8.750 1.00 90.44 69 ARG A CA 1
ATOM 546 C C . ARG A 1 69 ? -1.592 1.290 -9.502 1.00 90.44 69 ARG A C 1
ATOM 548 O O . ARG A 1 69 ? -1.275 1.837 -10.553 1.00 90.44 69 ARG A O 1
ATOM 555 N N . ARG A 1 70 ? -0.939 0.238 -9.009 1.00 91.19 70 ARG A N 1
ATOM 556 C CA . ARG A 1 70 ? 0.219 -0.401 -9.642 1.00 91.19 70 ARG A CA 1
ATOM 557 C C . ARG A 1 70 ? -0.119 -0.867 -11.060 1.00 91.19 70 ARG A C 1
ATOM 559 O O . ARG A 1 70 ? 0.571 -0.497 -12.006 1.00 91.19 70 ARG A O 1
ATOM 566 N N . LYS A 1 71 ? -1.260 -1.548 -11.227 1.00 91.06 71 LYS A N 1
ATOM 567 C CA . LYS A 1 71 ? -1.769 -1.964 -12.543 1.00 91.06 71 LYS A CA 1
ATOM 568 C C . LYS A 1 71 ? -2.047 -0.779 -13.475 1.00 91.06 71 LYS A C 1
ATOM 570 O O . LYS A 1 71 ? -1.726 -0.853 -14.656 1.00 91.06 71 LYS A O 1
ATOM 575 N N . TRP A 1 72 ? -2.626 0.310 -12.965 1.00 90.44 72 TRP A N 1
ATOM 576 C CA . TRP A 1 72 ? -2.884 1.531 -13.747 1.00 90.44 72 TRP A CA 1
ATOM 577 C C . TRP A 1 72 ? -1.603 2.240 -14.205 1.00 90.44 72 TRP A C 1
ATOM 579 O O . TRP A 1 72 ? -1.605 2.883 -15.251 1.00 90.44 72 TRP A O 1
ATOM 589 N N . LEU A 1 73 ? -0.521 2.123 -13.436 1.00 87.75 73 LEU A N 1
ATOM 590 C CA . LEU A 1 73 ? 0.787 2.690 -13.765 1.00 87.75 73 LEU A CA 1
ATOM 591 C C . LEU A 1 73 ? 1.624 1.792 -14.692 1.00 87.75 73 LEU A C 1
ATOM 593 O O . LEU A 1 73 ? 2.661 2.239 -15.174 1.00 87.75 73 LEU A O 1
ATOM 597 N N . GLY A 1 74 ? 1.185 0.557 -14.959 1.00 87.19 74 GLY A N 1
ATOM 598 C CA . GLY A 1 74 ? 1.933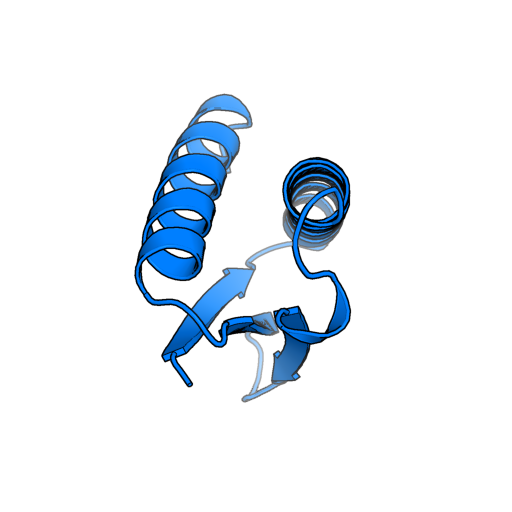 -0.410 -15.768 1.00 87.19 74 GLY A CA 1
ATOM 599 C C . GLY A 1 74 ? 3.190 -0.956 -15.077 1.00 87.19 74 GLY A C 1
ATOM 600 O O . GLY A 1 74 ? 4.152 -1.288 -15.767 1.00 87.19 74 GLY A O 1
ATOM 601 N N . LEU A 1 75 ? 3.181 -1.001 -13.739 1.00 81.69 75 LEU A N 1
ATOM 602 C CA . LEU A 1 75 ? 4.265 -1.482 -12.867 1.00 81.69 75 LEU A CA 1
ATOM 603 C C . LEU A 1 75 ? 4.048 -2.931 -12.394 1.00 81.69 75 LEU A C 1
ATOM 605 O O . LEU A 1 75 ? 2.886 -3.394 -12.402 1.00 81.69 75 LEU A O 1
#

Solvent-accessible surface area (backbone atoms only — not comparable to full-atom values): 4329 Å² total; per-residue (Å²): 113,46,76,48,78,42,87,38,91,44,72,70,53,44,53,52,47,50,55,49,49,53,54,49,46,59,69,47,41,80,76,56,57,90,46,57,51,77,49,75,47,70,75,72,98,46,45,29,42,37,39,38,22,60,48,67,69,58,45,54,48,48,54,53,51,48,56,52,51,36,57,75,71,74,102

=== Feature glossary ===
Feature key, reading from the visual/contextual features back to the raw sequence:

Rendered structure images. Structure images are PyMOL renders from six orthogonal camera directions. Cartoon representation draws helices as coils and strands as arrows; sticks shows the backbone as bonds; surface shows the solvent-excluded envelope. Rainbow coloring maps sequence position to hue (blue→red, N→C); chain coloring assigns a distinct color per p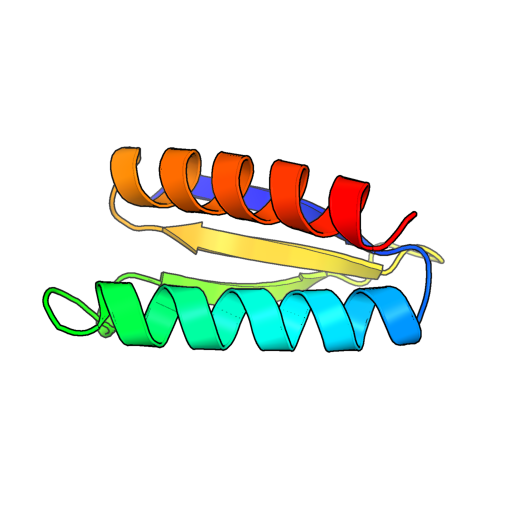olypeptide.

Contact-map, Ramachandran, and PAE plots. Three diagnostic plots accompany the record. The Cα contact map visualizes the tertiary structure as a 2D adjacency matrix (8 Å cutoff, sequence-local contacts suppressed). The Ramachandran plot shows the distribution of backbone (φ, ψ) torsions, with points in the α and β basins reflecting secondary structure content. The PAE plot shows AlphaFold's inter-residue confidence as a color matrix.

InterPro / GO / CATH / organism. The annotation block draws on four external resources. InterPro: which protein families and domains the sequence belongs to. GO: standardized terms for what the protein does, what process it participates in, and where in the cell it acts. CATH: which structural fold it has in the CATH hierarchy. Organism: the species of origin.

Nearest PDB structures. Structural nearest neighbors (via Foldseek easy-search vs the PDB). Reported per hit: target PDB id, E-value, and alignment TM-score. A TM-score above ~0.5 is the conventional threshold for 'same fold'.

Predicted aligned error. Predicted aligned error is AlphaFold's pairwise confidence. Unlike pLDDT (per-residue), PAE is per-residue-pair and captures whether two parts of the structure are correctly placed relative to each other. Units are ångströms of expected positional error.

Solvent-accessible surface area. SASA measures how much of the protein is reachable by solvent. It is computed by rolling a water-sized probe over the atomic surface and summing the exposed area (Å²). Per-residue SASA distinguishes core (buried, low SASA) from surface (exposed, high SASA) residues; total SASA is a whole-molecule size measure.

B-factor. Crystallographic B-factors measure how much each atom's electron density is smeared out, in Å². They rise in mobile loops and surface residues and fall in the buried interior. In AlphaFold models this column is repurposed to hold pLDDT instead.

pLDDT. For AlphaFold models, the B-factor field carries pLDDT — the model's own estimate of local accuracy on a 0–100 scale. Regions with pLDDT<50 should be treated as essentially unmodeled; they often correspond to intrinsically disordered segments.

Backbone torsions (φ/ψ). φ (phi) and ψ (psi) are the two rotatable backbone dihedrals per residue: φ is the C(i-1)–N–Cα–C torsion, ψ is the N–Cα–C–N(i+1) torsion, both in degrees on (−180°, 180°]. α-helical residues cluster near (−60°, −45°); β-strand residues near (−120°, +130°). A Ramachandran plot is simply a scatter of (φ, ψ) for every residue.

Radius of gyration, Cα contacts, bounding box. Radius of gyration (Rg) is the root-mean-square distance of Cα atoms from their centroid — a single number for overall size and compactness. A globular domain of N residues has Rg ≈ 2.2·N^0.38 Å; an extended or disordered chain has a much larger Rg. The Cα contact count is the number of residue pairs whose Cα atoms are within 8 Å and are more than four positions apart in sequence — a standard proxy for tertiary packing density. The bounding box is the smallest axis-aligned box enclosing all Cα atoms.

Secondary structure (3-state, P-SEA). Three-state secondary structure (P-SEA) collapses the eight DSSP classes into helix (a), strand (b), and coil (c). P-SEA assigns these from Cα geometry alone — distances and angles — without requiring backbone oxygens, so it works on any Cα trace.

Secondary structure (8-state, DSSP). Secondary structure is the local, repeating backbone conformation. DSSP classifies it into eight states by reading the hydrogen-bond network: three helix types (H, G, I), two β types (E, B), two non-regular types (T, S), and unstructured coil (-).

Foldseek 3Di. The Foldseek 3Di string encodes local tertiary geometry as a 20-letter alphabet — one character per residue — derived from the relative positions of nearby Cα atoms. Unlike the amino-acid sequence, 3Di is a direct function of the 3D structure, so two proteins with the same fold have similar 3Di strings even at low sequence identity.

mmCIF coordinates. Structure coordinates are given as an mmCIF _atom_site loop: one row per atom with element, residue name, chain id, sequence number, and x/y/z position in Å. Only the four main-chain atoms per residue are included here; side chains are omitted to keep the record compact.

Sequence. This is the polypeptide sequence — one letter per residue, N-terminus first. Length ranges from a few dozen residues for small domains to over a thousand for large multi-domain proteins.